Protein AF-A0A8T4R0P7-F1 (afdb_monomer_lite)

Secondary structure (DSSP, 8-state):
----TTSHHHHTT----------HHHHHHHHHHHHHHHHHHHHHHHHHHHHHHHHHHHHTT---HHHHHHHHHHHHHHHHHHHHHHHHHHHHHHHHHHHHHHHHHHHHHHHHHTT-HHHHHHHHT-GGGGT--

Structure (mmCIF, N/CA/C/O backbone):
data_AF-A0A8T4R0P7-F1
#
_entry.id   AF-A0A8T4R0P7-F1
#
loop_
_atom_site.group_PDB
_atom_site.id
_atom_site.type_symbol
_atom_site.label_atom_id
_atom_site.label_alt_id
_atom_site.label_comp_id
_atom_site.label_asym_id
_atom_site.label_entity_id
_atom_site.label_seq_id
_atom_site.pdbx_PDB_ins_code
_atom_site.Cartn_x
_atom_site.Cartn_y
_atom_site.Cartn_z
_atom_site.occupancy
_atom_site.B_iso_or_equiv
_atom_site.auth_seq_id
_atom_site.auth_comp_id
_atom_site.auth_asym_id
_atom_site.auth_atom_id
_atom_site.pdbx_PDB_model_num
ATOM 1 N N . MET A 1 1 ? -36.482 -41.667 -1.497 1.00 40.50 1 MET A N 1
ATOM 2 C CA . MET A 1 1 ? -35.237 -40.880 -1.612 1.00 40.50 1 MET A CA 1
ATOM 3 C C . MET A 1 1 ? -35.323 -39.763 -0.593 1.00 40.50 1 MET A C 1
ATOM 5 O O . MET A 1 1 ? -36.110 -38.849 -0.789 1.00 40.50 1 MET A O 1
ATOM 9 N N . ALA A 1 2 ? -34.635 -39.909 0.540 1.00 45.41 2 ALA A N 1
ATOM 10 C CA . ALA A 1 2 ? -34.577 -38.867 1.556 1.00 45.41 2 ALA A CA 1
ATOM 11 C C . ALA A 1 2 ? -33.688 -37.741 1.019 1.00 45.41 2 ALA A C 1
ATOM 13 O O . ALA A 1 2 ? -32.511 -37.965 0.733 1.00 45.41 2 ALA A O 1
ATOM 14 N N . VAL A 1 3 ? -34.277 -36.568 0.800 1.00 48.03 3 VAL A N 1
ATOM 15 C CA . VAL A 1 3 ? -33.518 -35.353 0.513 1.00 48.03 3 VAL A CA 1
ATOM 16 C C . VAL A 1 3 ? -32.740 -35.031 1.783 1.00 48.03 3 VAL A C 1
ATOM 18 O O . VAL A 1 3 ? -33.289 -35.025 2.879 1.00 48.03 3 VAL A O 1
ATOM 21 N N . ASN A 1 4 ? -31.432 -34.886 1.632 1.00 52.38 4 ASN A N 1
ATOM 22 C CA . ASN A 1 4 ? -30.498 -34.682 2.723 1.00 52.38 4 ASN A CA 1
ATOM 23 C C . ASN A 1 4 ? -30.753 -33.282 3.320 1.00 52.38 4 ASN A C 1
ATOM 25 O O . ASN A 1 4 ? -30.282 -32.284 2.775 1.00 52.38 4 ASN A O 1
ATOM 29 N N . ASP A 1 5 ? -31.504 -33.203 4.423 1.00 50.28 5 ASP A N 1
ATOM 30 C CA . ASP A 1 5 ? -31.886 -31.957 5.126 1.00 50.28 5 ASP A CA 1
ATOM 31 C C . ASP A 1 5 ? -30.688 -31.121 5.636 1.00 50.28 5 ASP A C 1
ATOM 33 O O . ASP A 1 5 ? -30.844 -30.033 6.191 1.00 50.28 5 ASP A O 1
ATOM 37 N N . TRP A 1 6 ? -29.462 -31.600 5.427 1.00 52.69 6 TRP A N 1
ATOM 38 C CA . TRP A 1 6 ? -28.226 -30.974 5.886 1.00 52.69 6 TRP A CA 1
ATOM 39 C C . TRP A 1 6 ? -27.746 -29.767 5.060 1.00 52.69 6 TRP A C 1
ATOM 41 O O . TRP A 1 6 ? -26.922 -29.005 5.559 1.00 52.69 6 TRP A O 1
ATOM 51 N N . CYS A 1 7 ? -28.263 -29.532 3.847 1.00 55.25 7 CYS A N 1
ATOM 52 C CA . CYS A 1 7 ? -27.768 -28.449 2.971 1.00 55.25 7 CYS A CA 1
ATOM 53 C C . CYS A 1 7 ? -28.677 -27.209 2.860 1.00 55.25 7 CYS A C 1
ATOM 55 O O . CYS A 1 7 ? -28.264 -26.211 2.271 1.00 55.25 7 CYS A O 1
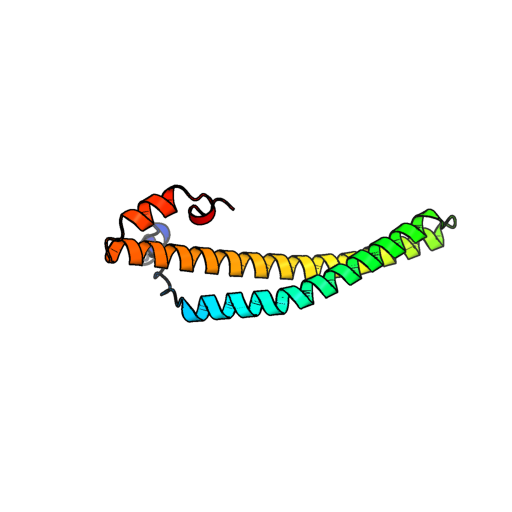ATOM 57 N N . LEU A 1 8 ? -29.885 -27.210 3.438 1.00 53.41 8 LEU A N 1
ATOM 58 C CA . LEU A 1 8 ? -30.793 -26.052 3.341 1.00 53.41 8 LEU A CA 1
ATOM 59 C C . LEU A 1 8 ? -30.310 -24.836 4.155 1.00 53.41 8 LEU A C 1
ATOM 61 O O . LEU A 1 8 ? -30.494 -23.691 3.745 1.00 53.41 8 LEU A O 1
ATOM 65 N N . TRP A 1 9 ? -29.635 -25.070 5.283 1.00 54.59 9 TRP A N 1
ATOM 66 C CA . TRP A 1 9 ? -29.152 -24.013 6.181 1.00 54.59 9 TRP A CA 1
ATOM 67 C C . TRP A 1 9 ? -27.960 -23.222 5.621 1.00 54.59 9 TRP A C 1
ATOM 69 O O . TRP A 1 9 ? -27.806 -22.040 5.934 1.00 54.59 9 TRP A O 1
ATOM 79 N N . GLU A 1 10 ? -27.128 -23.852 4.784 1.00 54.91 10 GLU A N 1
ATOM 80 C CA . GLU A 1 10 ? -26.004 -23.188 4.109 1.00 54.91 10 GLU A CA 1
ATOM 81 C C . GLU A 1 10 ? -26.486 -22.277 2.969 1.00 54.91 10 GLU A C 1
ATOM 83 O O . GLU A 1 10 ? -25.936 -21.191 2.793 1.00 54.91 10 GLU A O 1
ATOM 88 N N . TRP A 1 11 ? -27.553 -22.663 2.257 1.00 53.44 11 TRP A N 1
ATOM 89 C CA . TRP A 1 11 ? -28.147 -21.862 1.177 1.00 53.44 11 TRP A CA 1
ATOM 90 C C . TRP A 1 11 ? -28.919 -20.637 1.695 1.00 53.44 11 TRP A C 1
ATOM 92 O O . TRP A 1 11 ? -28.901 -19.578 1.076 1.00 53.44 11 TRP A O 1
ATOM 102 N N . LEU A 1 12 ? -29.533 -20.748 2.878 1.00 60.28 12 LEU A N 1
ATOM 103 C CA . LEU A 1 12 ? -30.264 -19.659 3.540 1.00 60.28 12 LEU A CA 1
ATOM 104 C C . LEU A 1 12 ? -29.360 -18.654 4.290 1.00 60.28 12 LEU A C 1
ATOM 106 O O . LEU A 1 12 ? -29.864 -17.787 5.000 1.00 60.28 12 LEU A O 1
ATOM 110 N N . GLY A 1 13 ? -28.030 -18.753 4.168 1.00 53.81 13 GLY A N 1
ATOM 111 C CA . GLY A 1 13 ? -27.101 -17.760 4.727 1.00 53.81 13 GLY A CA 1
ATOM 112 C C . GLY A 1 13 ? -26.990 -17.754 6.260 1.00 53.81 13 GLY A C 1
ATOM 113 O O . GLY A 1 13 ? -26.441 -16.815 6.833 1.00 53.81 13 GLY A O 1
ATOM 114 N N . PHE A 1 14 ? -27.464 -18.801 6.948 1.00 55.38 14 PHE A N 1
ATOM 115 C CA . PHE A 1 14 ? -27.479 -18.872 8.418 1.00 55.38 14 PHE A CA 1
ATOM 116 C C . PHE A 1 14 ? -26.138 -19.252 9.062 1.00 55.38 14 PHE A C 1
ATOM 118 O O . PHE A 1 14 ? -26.027 -19.254 10.292 1.00 55.38 14 PHE A O 1
ATOM 125 N N . ARG A 1 15 ? -25.078 -19.505 8.281 1.00 49.97 15 ARG A N 1
ATOM 126 C C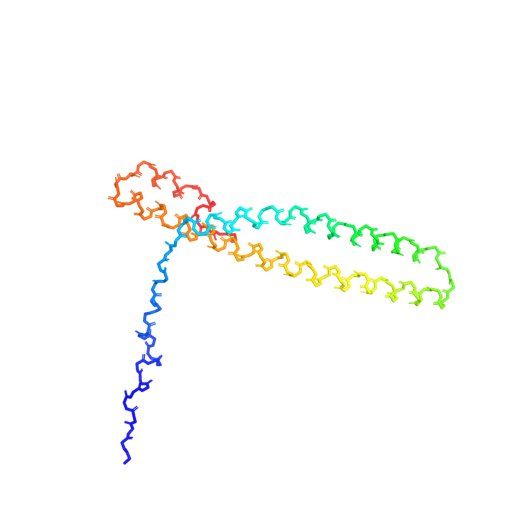A . ARG A 1 15 ? -23.717 -19.496 8.831 1.00 49.97 15 ARG A CA 1
ATOM 127 C C . ARG A 1 15 ? -23.338 -18.052 9.143 1.00 49.97 15 ARG A C 1
ATOM 129 O O . ARG A 1 15 ? -22.689 -17.382 8.345 1.00 49.97 15 ARG A O 1
ATOM 136 N N . LYS A 1 16 ? -23.704 -17.590 10.344 1.00 48.31 16 LYS A N 1
ATOM 137 C CA . LYS A 1 16 ? -23.026 -16.462 10.988 1.00 48.31 16 LYS A CA 1
ATOM 138 C C . LYS A 1 16 ? -21.534 -16.762 10.903 1.00 48.31 16 LYS A C 1
ATOM 140 O O . LYS A 1 16 ? -21.058 -17.684 11.569 1.00 48.31 16 LYS A O 1
ATOM 145 N N . LYS A 1 17 ? -20.816 -16.034 10.041 1.00 50.59 17 LYS A N 1
ATOM 146 C CA . LYS A 1 17 ? -19.353 -15.999 10.055 1.00 50.59 17 LYS A CA 1
ATOM 147 C C . LYS A 1 17 ? -18.992 -15.775 11.516 1.00 50.59 17 LYS A C 1
ATOM 149 O O . LYS A 1 17 ? -19.418 -14.776 12.093 1.00 50.59 17 LYS A O 1
ATOM 154 N N . LYS A 1 18 ? -18.338 -16.757 12.136 1.00 48.53 18 LYS A N 1
ATOM 155 C CA . LYS A 1 18 ? -17.844 -16.625 13.505 1.00 48.53 18 LYS A CA 1
ATOM 156 C C . LYS A 1 18 ? -17.023 -15.339 13.486 1.00 48.53 18 LYS A C 1
ATOM 158 O O . LYS A 1 18 ? -16.077 -15.273 12.705 1.00 48.53 18 LYS A O 1
ATOM 163 N N . GLU A 1 19 ? -17.465 -14.304 14.201 1.00 56.19 19 GLU A N 1
ATOM 164 C CA . GLU A 1 19 ? -16.710 -13.056 14.276 1.00 56.19 19 GLU A CA 1
ATOM 165 C C . GLU A 1 19 ? -15.319 -13.438 14.767 1.00 56.19 19 GLU A C 1
ATOM 167 O O . GLU A 1 19 ? -15.158 -13.945 15.880 1.00 56.19 19 GLU A O 1
ATOM 172 N N . GLU A 1 20 ? -14.330 -13.311 13.884 1.00 61.12 20 GLU A N 1
ATOM 173 C CA . GLU A 1 20 ? -12.939 -13.482 14.260 1.00 61.12 20 GLU A CA 1
ATOM 174 C C . GLU A 1 20 ? -12.679 -12.487 15.382 1.00 61.12 20 GLU A C 1
ATOM 176 O O . GLU A 1 20 ? -12.915 -11.285 15.229 1.00 61.12 20 GLU A O 1
ATOM 181 N N . LYS A 1 21 ? -12.269 -13.001 16.541 1.00 68.25 21 LYS A N 1
ATOM 182 C CA . LYS A 1 21 ? -11.958 -12.162 17.689 1.00 68.25 21 LYS A CA 1
ATOM 183 C C . LYS A 1 21 ? -10.796 -11.262 17.273 1.00 68.25 21 LYS A C 1
ATOM 185 O O . LYS A 1 21 ? -9.694 -11.758 17.056 1.00 68.25 21 LYS A O 1
ATOM 190 N N . VAL A 1 22 ? -11.070 -9.969 17.109 1.00 78.12 22 VAL A N 1
ATOM 191 C CA . VAL A 1 22 ? -10.057 -8.985 16.716 1.00 78.12 22 VAL A CA 1
ATOM 192 C C . VAL A 1 22 ? -9.016 -8.912 17.829 1.00 78.12 22 VAL A C 1
ATOM 194 O O . VAL A 1 22 ? -9.340 -8.559 18.962 1.00 78.12 22 VAL A O 1
ATOM 197 N N . ASP A 1 23 ? -7.775 -9.267 17.509 1.00 90.75 23 ASP A N 1
ATOM 198 C CA . ASP A 1 23 ? -6.625 -9.056 18.382 1.00 90.75 23 ASP A CA 1
ATOM 199 C C . ASP A 1 23 ? -5.937 -7.755 17.965 1.00 90.75 23 ASP A C 1
ATOM 201 O O . ASP A 1 23 ? -5.097 -7.722 17.063 1.00 90.75 23 ASP A O 1
ATOM 205 N N . VAL A 1 24 ? -6.326 -6.671 18.640 1.00 93.25 24 VAL A N 1
ATOM 206 C CA . VAL A 1 24 ? -5.832 -5.315 18.375 1.00 93.25 24 VAL A CA 1
ATOM 207 C C . VAL A 1 24 ? -4.306 -5.242 18.464 1.00 93.25 24 VAL A C 1
ATOM 209 O O . VAL A 1 24 ? -3.687 -4.554 17.657 1.00 93.25 24 VAL A O 1
ATOM 212 N N . LEU A 1 25 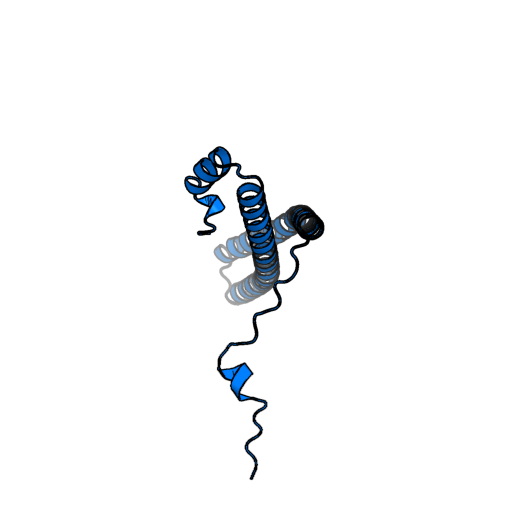? -3.672 -5.967 19.393 1.00 95.44 25 LEU A N 1
ATOM 213 C CA . LEU A 1 25 ? -2.213 -5.942 19.535 1.00 95.44 25 LEU A CA 1
ATOM 214 C C . LEU A 1 25 ? -1.522 -6.621 18.353 1.00 95.44 25 LEU A C 1
ATOM 216 O O . LEU A 1 25 ? -0.512 -6.117 17.857 1.00 95.44 25 LEU A O 1
ATOM 220 N N . THR A 1 26 ? -2.061 -7.750 17.895 1.00 95.19 26 THR A N 1
ATOM 221 C CA . THR A 1 26 ? -1.543 -8.446 16.713 1.00 95.19 26 THR A CA 1
ATOM 222 C C . THR A 1 26 ? -1.722 -7.601 15.452 1.00 95.19 26 THR A C 1
ATOM 224 O O . THR A 1 26 ? -0.780 -7.479 14.666 1.00 95.19 26 THR A O 1
ATOM 227 N N . ASP A 1 27 ? -2.875 -6.953 15.280 1.00 96.31 27 ASP A N 1
ATOM 228 C CA . ASP A 1 27 ? -3.125 -6.074 14.134 1.00 96.31 27 ASP A CA 1
ATOM 229 C C . ASP A 1 27 ? -2.238 -4.821 14.151 1.00 96.31 27 ASP A C 1
ATOM 231 O O . ASP A 1 27 ? -1.660 -4.477 13.120 1.00 96.31 27 ASP A O 1
ATOM 235 N N . LEU A 1 28 ? -2.033 -4.189 15.312 1.00 97.44 28 LEU A N 1
ATOM 236 C CA . LEU A 1 28 ? -1.099 -3.065 15.451 1.00 97.44 28 LEU A CA 1
ATOM 237 C C . LEU A 1 28 ? 0.338 -3.467 15.102 1.00 97.44 28 LEU A C 1
ATOM 239 O O . LEU A 1 28 ? 1.028 -2.731 14.398 1.00 97.44 28 LEU A O 1
ATOM 243 N N . ARG A 1 29 ? 0.799 -4.640 15.556 1.00 97.50 29 ARG A N 1
ATOM 244 C CA . ARG A 1 29 ? 2.137 -5.152 15.209 1.00 97.50 29 ARG A CA 1
ATOM 245 C C . ARG A 1 29 ? 2.284 -5.383 13.708 1.00 97.50 29 ARG A C 1
ATOM 247 O O . ARG A 1 29 ? 3.318 -5.023 13.154 1.00 97.50 29 ARG A O 1
ATOM 254 N N . ALA A 1 30 ? 1.263 -5.942 13.059 1.00 96.88 30 ALA A N 1
ATOM 255 C CA . ALA A 1 30 ? 1.270 -6.155 11.615 1.00 96.88 30 ALA A CA 1
ATOM 256 C C . ALA A 1 30 ? 1.328 -4.830 10.839 1.00 96.88 30 ALA A C 1
ATOM 258 O O . ALA A 1 30 ? 2.134 -4.710 9.921 1.00 96.88 30 ALA A O 1
ATOM 259 N N . ILE A 1 31 ? 0.560 -3.817 11.260 1.00 97.75 31 ILE A N 1
ATOM 260 C CA . ILE A 1 31 ? 0.601 -2.476 10.658 1.00 97.75 31 ILE A CA 1
ATOM 261 C C . ILE A 1 31 ? 1.992 -1.850 10.822 1.00 97.75 31 ILE A C 1
ATOM 263 O O . ILE A 1 31 ? 2.540 -1.315 9.863 1.00 97.75 31 ILE A O 1
ATOM 267 N N . ILE A 1 32 ? 2.593 -1.934 12.014 1.00 97.44 32 ILE A N 1
ATOM 268 C CA . ILE A 1 32 ? 3.946 -1.407 12.262 1.00 97.44 32 ILE A CA 1
ATOM 269 C C . ILE A 1 32 ? 4.977 -2.097 11.360 1.00 97.44 32 ILE A C 1
ATOM 271 O O . ILE A 1 32 ? 5.841 -1.429 10.792 1.00 97.44 32 ILE A O 1
ATOM 275 N N . GLU A 1 33 ? 4.894 -3.419 11.216 1.00 96.81 33 GLU A N 1
ATOM 276 C CA . GLU A 1 33 ? 5.814 -4.176 10.365 1.00 96.81 33 GLU A CA 1
ATOM 277 C C . GLU A 1 33 ? 5.617 -3.862 8.876 1.00 96.81 33 GLU A C 1
ATOM 279 O O . GLU A 1 33 ? 6.591 -3.666 8.145 1.00 96.81 33 GLU A O 1
ATOM 284 N N . PHE A 1 34 ? 4.368 -3.711 8.432 1.00 97.19 34 PHE A N 1
ATOM 285 C CA . PHE A 1 34 ? 4.058 -3.226 7.090 1.00 97.19 34 PHE A CA 1
ATOM 286 C C . PHE A 1 34 ? 4.668 -1.845 6.840 1.00 97.19 34 PHE A C 1
ATOM 288 O O . PHE A 1 34 ? 5.350 -1.657 5.843 1.00 97.19 34 PHE A O 1
ATOM 295 N N . LEU A 1 35 ? 4.511 -0.885 7.755 1.00 96.50 35 LEU A N 1
ATOM 296 C CA . LEU A 1 35 ? 5.070 0.460 7.574 1.00 96.50 35 LEU A CA 1
ATOM 297 C C . LEU A 1 35 ? 6.606 0.451 7.486 1.00 96.50 35 LEU A C 1
ATOM 299 O O . LEU A 1 35 ? 7.181 1.203 6.700 1.00 96.50 35 LEU A O 1
ATOM 303 N N . ARG A 1 36 ? 7.277 -0.427 8.244 1.00 95.19 36 ARG A N 1
ATOM 304 C CA . ARG A 1 36 ? 8.737 -0.613 8.158 1.00 95.19 36 ARG A CA 1
ATOM 305 C C . ARG A 1 36 ? 9.170 -1.199 6.819 1.00 95.19 36 ARG A C 1
ATOM 307 O O . ARG A 1 36 ? 10.156 -0.755 6.235 1.00 95.19 36 ARG A O 1
ATOM 314 N N . THR A 1 37 ? 8.452 -2.207 6.336 1.00 94.44 37 THR A N 1
ATOM 315 C CA . THR A 1 37 ? 8.771 -2.870 5.065 1.00 94.44 37 THR A CA 1
ATOM 316 C C . THR A 1 37 ? 8.400 -2.001 3.862 1.00 94.44 37 THR A C 1
ATOM 318 O O . THR A 1 37 ? 9.176 -1.933 2.910 1.00 94.44 37 THR A O 1
ATOM 321 N N . ALA A 1 38 ? 7.309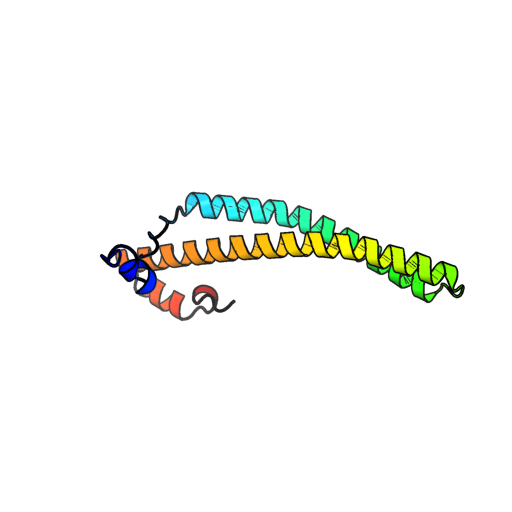 -1.238 3.942 1.00 95.19 38 ALA A N 1
ATOM 322 C CA . ALA A 1 38 ? 6.841 -0.300 2.924 1.00 95.19 38 ALA A CA 1
ATOM 323 C C . ALA A 1 38 ? 7.890 0.761 2.559 1.00 95.19 38 ALA A C 1
ATOM 325 O O . ALA A 1 38 ? 8.025 1.120 1.388 1.00 95.19 38 ALA A O 1
ATOM 326 N N . GLU A 1 39 ? 8.684 1.241 3.521 1.00 92.81 39 GLU A N 1
ATOM 327 C CA . GLU A 1 39 ? 9.783 2.171 3.231 1.00 92.81 39 GLU A CA 1
ATOM 328 C C . GLU A 1 39 ? 10.828 1.536 2.297 1.00 92.81 39 GLU A C 1
ATOM 330 O O . GLU A 1 39 ? 11.307 2.167 1.354 1.00 92.81 39 GLU A O 1
ATOM 335 N N . ARG A 1 40 ? 11.177 0.268 2.530 1.00 93.44 40 ARG A N 1
ATOM 336 C CA . ARG A 1 40 ? 12.122 -0.455 1.675 1.00 93.44 40 ARG A CA 1
ATOM 337 C C . ARG A 1 40 ? 11.509 -0.774 0.313 1.00 93.44 40 ARG A C 1
ATOM 339 O O . ARG A 1 40 ? 12.159 -0.544 -0.704 1.00 93.44 40 ARG A O 1
ATOM 346 N N . GLU A 1 41 ? 10.272 -1.264 0.281 1.00 93.25 41 GLU A N 1
ATOM 347 C CA . GLU A 1 41 ? 9.603 -1.621 -0.975 1.00 93.25 41 GLU A CA 1
ATOM 348 C C . GLU A 1 41 ? 9.367 -0.396 -1.867 1.00 93.25 41 GLU A C 1
ATOM 350 O O . GLU A 1 41 ? 9.627 -0.449 -3.067 1.00 93.25 41 GLU A O 1
ATOM 355 N N . SER A 1 42 ? 8.989 0.747 -1.288 1.00 94.88 42 SER A N 1
ATOM 356 C CA . SER A 1 42 ? 8.843 2.000 -2.040 1.00 94.88 42 SER A CA 1
ATOM 357 C C . SER A 1 42 ? 10.165 2.497 -2.634 1.00 94.88 42 SER A C 1
ATOM 359 O O . SER A 1 42 ? 10.177 2.975 -3.770 1.00 94.88 42 SER A O 1
ATOM 361 N N . LYS A 1 43 ? 11.297 2.340 -1.929 1.00 95.56 43 LYS A N 1
ATOM 362 C CA . LYS A 1 43 ? 12.631 2.635 -2.485 1.00 95.56 43 LYS A CA 1
ATOM 363 C C . LYS A 1 43 ? 12.958 1.726 -3.670 1.00 95.56 43 LYS A C 1
ATOM 365 O O . LYS A 1 43 ? 13.423 2.223 -4.692 1.00 95.56 43 LYS A O 1
ATOM 370 N N . ASN A 1 44 ? 12.682 0.427 -3.558 1.00 93.44 44 ASN A N 1
ATOM 371 C CA . ASN A 1 44 ? 12.919 -0.528 -4.643 1.00 93.44 44 ASN A CA 1
ATOM 372 C C . ASN A 1 44 ? 12.057 -0.216 -5.876 1.00 93.44 44 ASN A C 1
ATOM 374 O O . ASN A 1 44 ? 12.583 -0.141 -6.984 1.00 93.44 44 ASN A O 1
ATOM 378 N N . LEU A 1 45 ? 10.758 0.036 -5.680 1.00 96.25 45 LEU A N 1
ATOM 379 C CA . LEU A 1 45 ? 9.844 0.430 -6.756 1.00 96.25 45 LEU A CA 1
ATOM 380 C C . LEU A 1 45 ? 10.299 1.720 -7.438 1.00 96.25 45 LEU A C 1
ATOM 382 O O . LEU A 1 45 ? 10.323 1.802 -8.665 1.00 96.25 45 LEU A O 1
ATOM 386 N N . LYS A 1 46 ? 10.713 2.722 -6.653 1.00 96.81 46 LYS A N 1
ATOM 387 C CA . LYS A 1 46 ? 11.236 3.981 -7.188 1.00 96.81 46 LYS A CA 1
ATOM 388 C C . LYS A 1 46 ? 12.419 3.743 -8.130 1.00 96.81 46 LYS A C 1
ATOM 390 O O . LYS A 1 46 ? 12.416 4.301 -9.223 1.00 96.81 46 LYS A O 1
ATOM 395 N N . LEU A 1 47 ? 13.382 2.903 -7.744 1.00 96.12 47 LEU A N 1
ATOM 396 C CA . LEU A 1 47 ? 14.542 2.587 -8.586 1.00 96.12 47 LE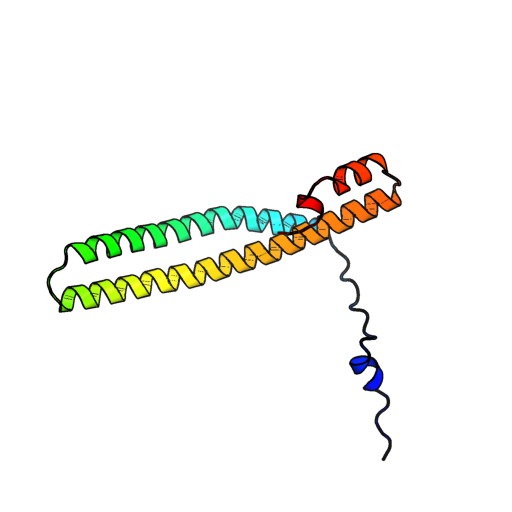U A CA 1
ATOM 397 C C . LEU A 1 47 ? 14.127 1.956 -9.923 1.00 96.12 47 LEU A C 1
ATOM 399 O O . LEU A 1 47 ? 14.650 2.344 -10.964 1.00 96.12 47 LEU A O 1
ATOM 403 N N . GLN A 1 48 ? 13.150 1.045 -9.920 1.00 95.00 48 GLN A N 1
ATOM 404 C CA . GLN A 1 48 ? 12.644 0.426 -11.152 1.00 95.00 48 GLN A CA 1
ATOM 405 C C . GLN A 1 48 ? 11.944 1.443 -12.066 1.00 95.00 48 GLN A C 1
ATOM 407 O O . GLN A 1 48 ? 12.160 1.445 -13.278 1.00 95.00 48 GLN A O 1
ATOM 412 N N . PHE A 1 49 ? 11.142 2.353 -11.505 1.00 97.12 49 PHE A N 1
ATOM 413 C CA . PHE A 1 49 ? 10.514 3.418 -12.292 1.00 97.12 49 PHE A CA 1
ATOM 414 C C . PHE A 1 49 ? 11.532 4.440 -12.821 1.00 97.12 49 PHE A C 1
ATOM 416 O O . PHE A 1 49 ? 11.368 4.947 -13.931 1.00 97.12 49 PHE A O 1
ATOM 423 N N . GLU A 1 50 ? 12.597 4.733 -12.072 1.00 97.69 50 GLU A N 1
ATOM 424 C CA . GLU A 1 50 ? 13.704 5.584 -12.527 1.00 97.69 50 GLU A CA 1
ATOM 425 C C . GLU A 1 50 ? 14.516 4.922 -13.652 1.00 97.69 50 GLU A C 1
ATOM 427 O O . GLU A 1 50 ? 14.880 5.587 -14.631 1.00 97.69 50 GLU A O 1
ATOM 432 N N . GLU A 1 51 ? 14.749 3.610 -13.567 1.00 96.12 51 GLU A N 1
ATOM 433 C CA . GLU A 1 51 ? 15.352 2.833 -14.652 1.00 96.12 51 GLU A CA 1
ATOM 434 C C . GLU A 1 51 ? 14.464 2.868 -15.903 1.00 96.12 51 GLU A C 1
ATOM 436 O O . GLU A 1 51 ? 14.933 3.229 -16.985 1.00 96.12 51 GLU A O 1
ATOM 441 N N . MET A 1 52 ? 13.165 2.596 -15.755 1.00 96.75 52 MET A N 1
ATOM 442 C CA . MET A 1 52 ? 12.202 2.664 -16.855 1.00 96.75 52 MET A CA 1
ATOM 443 C C . MET A 1 52 ? 12.176 4.055 -17.502 1.00 96.75 52 MET A C 1
ATOM 445 O O . MET A 1 52 ? 12.206 4.179 -18.727 1.00 96.75 52 MET A O 1
ATOM 449 N N . LEU A 1 53 ? 12.188 5.120 -16.696 1.00 97.12 53 LEU A N 1
ATOM 450 C CA . LEU A 1 53 ? 12.265 6.495 -17.186 1.00 97.12 53 LEU A CA 1
ATOM 451 C C . LEU A 1 53 ? 13.531 6.734 -18.020 1.00 97.12 53 LEU A C 1
ATOM 453 O O . LEU A 1 53 ? 13.480 7.438 -19.031 1.00 97.12 53 LEU A O 1
ATOM 457 N N . THR A 1 54 ? 14.659 6.163 -17.603 1.00 96.81 54 THR A N 1
ATOM 458 C CA . THR A 1 54 ? 15.936 6.273 -18.316 1.00 96.81 54 THR A CA 1
ATOM 459 C C . THR A 1 54 ? 15.874 5.553 -19.661 1.00 96.81 54 THR A C 1
ATOM 461 O O . THR A 1 54 ? 16.100 6.183 -20.695 1.00 96.81 54 THR A O 1
ATOM 464 N N . ILE A 1 55 ? 15.450 4.287 -19.676 1.00 96.31 55 ILE A N 1
ATOM 465 C CA . ILE A 1 55 ? 15.318 3.486 -20.906 1.00 96.31 55 ILE A CA 1
ATOM 466 C C . ILE A 1 55 ? 14.319 4.141 -21.872 1.00 96.31 55 ILE A C 1
ATOM 468 O O . ILE A 1 55 ? 14.546 4.205 -23.084 1.00 96.31 55 ILE A O 1
ATOM 472 N N . HIS A 1 56 ? 13.224 4.689 -21.345 1.00 95.50 56 HIS A N 1
ATOM 473 C CA . HIS A 1 56 ? 12.236 5.396 -22.146 1.00 95.50 56 HIS A CA 1
ATOM 474 C C . HIS A 1 56 ? 12.800 6.685 -22.764 1.00 95.50 56 HIS A C 1
ATOM 476 O O . HIS A 1 56 ? 12.491 7.004 -23.914 1.00 95.50 56 HIS A O 1
ATOM 482 N N . LYS A 1 57 ? 13.655 7.431 -22.053 1.00 96.62 57 LYS A N 1
ATOM 483 C CA . LYS A 1 57 ? 14.356 8.594 -22.626 1.00 96.62 57 LYS A CA 1
ATOM 484 C C . LYS A 1 57 ? 15.312 8.181 -23.745 1.00 96.62 57 LYS A C 1
ATOM 486 O O . LYS A 1 57 ? 15.311 8.835 -24.785 1.00 96.62 57 LYS A O 1
ATOM 491 N N . GLU A 1 58 ? 16.060 7.091 -23.573 1.00 93.94 58 GLU A N 1
ATOM 492 C CA . GLU A 1 58 ? 16.934 6.537 -24.619 1.00 93.94 58 GLU A CA 1
ATOM 493 C C . GLU A 1 58 ? 16.145 6.189 -25.888 1.00 93.94 58 GLU A C 1
ATOM 495 O O . GLU A 1 58 ? 16.585 6.481 -26.998 1.00 93.94 58 GLU A O 1
ATOM 500 N N . SER A 1 59 ? 14.925 5.661 -25.746 1.00 93.81 59 SER A N 1
ATOM 501 C CA . SER A 1 59 ? 14.070 5.317 -26.891 1.00 93.81 59 SER A CA 1
ATOM 502 C C . SER A 1 59 ? 13.804 6.494 -27.843 1.00 93.81 59 SER A C 1
ATOM 504 O O . SER A 1 59 ? 13.610 6.287 -29.042 1.00 93.81 59 SER A O 1
ATOM 506 N N . LYS A 1 60 ? 13.844 7.736 -27.334 1.00 93.94 60 LYS A N 1
ATOM 507 C CA . LYS A 1 60 ? 13.580 8.957 -28.112 1.00 93.94 60 LYS A CA 1
ATOM 508 C C . LYS A 1 60 ? 14.723 9.341 -29.048 1.00 93.94 60 LYS A C 1
ATOM 510 O O . LYS A 1 60 ? 14.481 10.060 -30.013 1.00 93.94 60 LYS A O 1
ATOM 515 N N . ILE A 1 61 ? 15.942 8.885 -28.764 1.00 95.56 61 ILE A N 1
ATOM 516 C CA . ILE A 1 61 ? 17.145 9.207 -29.546 1.00 95.56 61 ILE A CA 1
ATOM 517 C C . ILE A 1 61 ? 17.602 8.047 -30.439 1.00 95.56 61 ILE A C 1
ATOM 519 O O . ILE A 1 61 ? 18.466 8.222 -31.292 1.00 95.56 61 ILE A O 1
ATOM 523 N N . ILE A 1 62 ? 17.018 6.857 -30.277 1.00 93.62 62 ILE A N 1
ATOM 524 C CA . ILE A 1 62 ? 17.308 5.706 -31.132 1.00 93.62 62 ILE A CA 1
ATOM 525 C C . ILE A 1 62 ? 16.552 5.864 -32.454 1.00 93.62 62 ILE A C 1
ATOM 527 O O . ILE A 1 62 ? 15.323 5.919 -32.479 1.00 93.62 62 ILE A O 1
ATOM 531 N N . HIS A 1 63 ? 17.273 5.872 -33.574 1.00 92.25 63 HIS A N 1
ATOM 532 C CA . HIS A 1 63 ? 16.670 5.930 -34.911 1.00 92.25 63 HIS A CA 1
ATOM 533 C C . HIS A 1 63 ? 16.594 4.559 -35.594 1.00 92.25 63 HIS A C 1
ATOM 535 O O . HIS A 1 63 ? 15.684 4.315 -36.388 1.00 92.25 63 HIS A O 1
ATOM 541 N N . GLU A 1 64 ? 17.488 3.638 -35.238 1.00 95.94 64 GLU A N 1
ATOM 542 C CA . GLU A 1 64 ? 17.592 2.314 -35.847 1.00 95.94 64 GLU A CA 1
ATOM 543 C C . GLU A 1 64 ? 16.475 1.371 -35.378 1.00 95.94 64 GLU A C 1
ATOM 545 O O . GLU A 1 64 ? 16.258 1.172 -34.182 1.00 95.94 64 GLU A O 1
ATOM 550 N N . SER A 1 65 ? 15.773 0.746 -36.329 1.00 92.44 65 SER A N 1
ATOM 551 C CA . SER A 1 65 ? 14.585 -0.069 -36.036 1.00 92.44 65 SER A CA 1
ATOM 552 C C . SER A 1 65 ? 14.869 -1.247 -35.100 1.00 92.44 65 SER A C 1
ATOM 554 O O . SER A 1 65 ? 14.069 -1.527 -34.211 1.00 92.44 65 SER A O 1
ATOM 556 N N . HIS A 1 66 ? 15.992 -1.946 -35.280 1.00 93.62 66 HIS A N 1
ATOM 557 C CA . HIS A 1 66 ? 16.325 -3.107 -34.452 1.00 93.62 66 HIS A CA 1
ATOM 558 C C . HIS A 1 66 ? 16.665 -2.696 -33.006 1.00 93.62 66 HIS A C 1
ATOM 560 O O . HIS A 1 66 ? 16.224 -3.346 -32.059 1.00 93.62 66 HIS A O 1
ATOM 566 N N . LEU A 1 67 ? 17.355 -1.564 -32.824 1.00 94.44 67 LEU A N 1
ATOM 567 C CA . LEU A 1 67 ? 17.641 -0.998 -31.506 1.00 94.44 67 LEU A CA 1
ATOM 568 C C . LEU A 1 67 ? 16.368 -0.516 -30.798 1.00 94.44 67 LEU A C 1
ATOM 570 O O . LEU A 1 67 ? 16.241 -0.716 -29.593 1.00 94.44 67 LEU A O 1
ATOM 574 N N . LYS A 1 68 ? 15.392 0.046 -31.529 1.00 94.38 68 LYS A N 1
ATOM 575 C CA . LYS A 1 68 ? 14.081 0.406 -30.955 1.00 94.38 68 LYS A CA 1
ATOM 576 C C . LYS A 1 68 ? 13.349 -0.811 -30.400 1.00 94.38 68 LYS A C 1
ATOM 578 O O . LYS A 1 68 ? 12.808 -0.742 -29.302 1.00 94.38 68 LYS A O 1
ATOM 583 N N . VAL A 1 69 ? 13.349 -1.924 -31.138 1.00 95.75 69 VAL A N 1
ATOM 584 C CA . VAL A 1 69 ? 12.719 -3.176 -30.690 1.00 95.75 69 VAL A CA 1
ATOM 585 C C . VAL A 1 69 ? 13.407 -3.712 -29.435 1.00 95.75 69 VAL A C 1
ATOM 587 O O . VAL A 1 69 ? 12.724 -4.083 -28.483 1.00 95.75 69 VAL A O 1
ATOM 590 N N . ASN A 1 70 ? 14.740 -3.709 -29.394 1.00 95.88 70 ASN A N 1
ATOM 591 C CA . ASN A 1 70 ? 15.490 -4.154 -28.216 1.00 95.88 70 ASN A CA 1
ATOM 592 C C . ASN A 1 70 ? 15.238 -3.258 -26.996 1.00 95.88 70 ASN A C 1
ATOM 594 O O . ASN A 1 70 ? 15.013 -3.761 -25.898 1.00 95.88 70 ASN A O 1
ATOM 598 N N . ASN A 1 71 ? 15.217 -1.938 -27.187 1.00 97.00 71 ASN A N 1
ATOM 599 C CA . ASN A 1 71 ? 14.902 -0.991 -26.122 1.00 97.00 71 ASN A CA 1
ATOM 600 C C . ASN A 1 71 ? 13.463 -1.186 -25.603 1.00 97.00 71 ASN A C 1
ATOM 602 O O . ASN A 1 71 ? 13.263 -1.232 -24.393 1.00 97.00 71 ASN A O 1
ATOM 606 N N . LEU A 1 72 ? 12.480 -1.390 -26.490 1.00 96.56 72 LEU A N 1
ATOM 607 C CA . LEU A 1 72 ? 11.100 -1.690 -26.094 1.00 96.56 72 LEU A CA 1
ATOM 608 C C . LEU A 1 72 ? 11.001 -2.990 -25.283 1.00 96.56 72 LEU A C 1
ATOM 610 O O . LEU A 1 72 ? 10.286 -3.029 -24.288 1.00 96.56 72 LEU A O 1
ATOM 614 N N . ARG A 1 73 ? 11.731 -4.042 -25.670 1.00 97.19 73 ARG A N 1
ATOM 615 C CA . ARG A 1 73 ? 11.783 -5.289 -24.887 1.00 97.19 73 ARG A CA 1
ATOM 616 C C . ARG A 1 73 ? 12.298 -5.039 -23.473 1.00 97.19 73 ARG A C 1
ATOM 618 O O . ARG A 1 73 ? 11.667 -5.486 -22.524 1.00 97.19 73 ARG A O 1
ATOM 625 N N . LYS A 1 74 ? 13.377 -4.263 -23.340 1.00 96.56 74 LYS A N 1
ATOM 626 C CA . LYS A 1 74 ? 13.935 -3.888 -22.034 1.00 96.56 74 LYS A CA 1
ATOM 627 C C . LYS A 1 74 ? 12.948 -3.062 -21.200 1.00 96.56 74 LYS A C 1
ATOM 629 O O . LYS A 1 74 ? 12.823 -3.288 -20.004 1.00 96.56 74 LYS A O 1
ATOM 634 N N . GLN A 1 75 ? 12.225 -2.129 -21.828 1.00 97.19 75 GLN A N 1
ATOM 635 C CA . GLN A 1 75 ? 11.156 -1.373 -21.165 1.00 97.19 75 GLN A CA 1
ATOM 636 C C . GLN A 1 75 ? 10.078 -2.301 -20.598 1.00 97.19 75 GLN A C 1
ATOM 638 O O . GLN A 1 75 ? 9.701 -2.156 -19.441 1.00 97.19 75 GLN A O 1
ATOM 643 N N . ILE A 1 76 ? 9.602 -3.255 -21.404 1.00 97.62 76 ILE A N 1
ATOM 644 C CA . ILE A 1 76 ? 8.580 -4.220 -20.985 1.00 97.62 76 ILE A CA 1
ATOM 645 C C . ILE A 1 76 ? 9.085 -5.062 -19.812 1.00 97.62 76 ILE A C 1
ATOM 647 O O . ILE A 1 76 ? 8.374 -5.178 -18.826 1.00 97.62 76 ILE A O 1
ATOM 651 N N . GLU A 1 77 ? 10.306 -5.590 -19.883 1.00 96.75 77 GLU A N 1
ATOM 652 C CA . GLU A 1 77 ? 10.900 -6.416 -18.822 1.00 96.75 77 GLU A CA 1
ATOM 653 C C . GLU A 1 77 ? 11.021 -5.661 -17.488 1.00 96.75 77 GLU A C 1
ATOM 655 O O . GLU A 1 77 ? 10.572 -6.145 -16.450 1.00 96.75 77 GLU A O 1
ATOM 660 N N . VAL A 1 78 ? 11.560 -4.436 -17.506 1.00 96.00 78 VAL A N 1
ATOM 661 C CA . VAL A 1 78 ? 11.680 -3.612 -16.289 1.00 96.00 78 VAL A CA 1
ATOM 662 C C . VAL A 1 78 ? 10.303 -3.249 -15.732 1.00 96.00 78 VAL A C 1
ATOM 664 O O . VAL A 1 78 ? 10.099 -3.271 -14.516 1.00 96.00 78 VAL A O 1
ATOM 667 N N . PHE A 1 79 ? 9.351 -2.917 -16.606 1.00 97.06 79 PHE A N 1
ATOM 668 C CA . PHE A 1 79 ? 8.016 -2.515 -16.180 1.00 97.06 79 PHE A CA 1
ATOM 669 C C . PHE A 1 79 ? 7.191 -3.689 -15.645 1.00 97.06 79 PHE A C 1
ATOM 671 O O . PHE A 1 79 ? 6.465 -3.504 -14.677 1.00 97.06 79 PHE A O 1
ATOM 678 N N . ASP A 1 80 ? 7.340 -4.890 -16.204 1.00 97.38 80 ASP A N 1
ATOM 679 C CA . ASP A 1 80 ? 6.685 -6.110 -15.715 1.00 97.38 80 ASP A CA 1
ATOM 680 C C . ASP A 1 80 ? 7.092 -6.409 -14.263 1.00 97.38 80 ASP A C 1
ATOM 682 O O . ASP A 1 80 ? 6.246 -6.541 -13.378 1.00 97.38 80 ASP A O 1
ATOM 686 N N . HIS A 1 81 ? 8.395 -6.345 -13.971 1.00 94.38 81 HIS A N 1
ATOM 687 C CA . HIS A 1 81 ? 8.900 -6.477 -12.603 1.00 94.38 81 HIS A CA 1
ATOM 688 C C . HIS A 1 81 ? 8.443 -5.355 -11.662 1.00 94.38 81 HIS A C 1
ATOM 690 O O . HIS A 1 81 ? 8.293 -5.582 -10.457 1.00 94.38 81 HIS A O 1
ATOM 696 N N . ALA A 1 82 ? 8.265 -4.134 -12.172 1.00 95.81 82 ALA A N 1
ATOM 697 C CA . ALA A 1 82 ? 7.725 -3.031 -11.382 1.00 95.81 82 ALA A CA 1
ATOM 698 C C . ALA A 1 82 ? 6.237 -3.252 -11.066 1.00 95.81 82 ALA A C 1
ATOM 700 O O . ALA A 1 82 ? 5.815 -3.016 -9.935 1.00 95.81 82 ALA A O 1
ATOM 701 N N . LEU A 1 83 ? 5.456 -3.742 -12.035 1.00 96.88 83 LEU A N 1
ATOM 702 C CA . LEU A 1 83 ? 4.034 -4.044 -11.874 1.00 96.88 83 LEU A CA 1
ATOM 703 C C . LEU A 1 83 ? 3.801 -5.153 -10.850 1.00 96.88 83 LEU A C 1
ATOM 705 O O . LEU A 1 83 ? 2.992 -4.965 -9.945 1.00 96.88 83 LEU A O 1
ATOM 709 N N . GLU A 1 84 ? 4.538 -6.261 -10.942 1.00 95.75 84 GLU A N 1
ATOM 710 C CA . GLU A 1 84 ? 4.442 -7.372 -9.986 1.00 95.75 84 GLU A CA 1
ATOM 711 C C . GLU A 1 84 ? 4.681 -6.886 -8.546 1.00 95.75 84 GLU A C 1
ATOM 713 O O . GLU A 1 84 ? 3.886 -7.128 -7.635 1.00 95.75 84 GLU A O 1
ATOM 718 N N . ARG A 1 85 ? 5.749 -6.109 -8.333 1.00 94.88 85 ARG A N 1
ATOM 719 C CA . ARG A 1 85 ? 6.060 -5.547 -7.012 1.00 94.88 85 ARG A CA 1
ATOM 720 C C . ARG A 1 85 ? 5.026 -4.535 -6.544 1.00 94.88 85 ARG A C 1
ATOM 722 O O . ARG A 1 85 ? 4.692 -4.515 -5.359 1.00 94.88 85 ARG A O 1
ATOM 729 N N . TYR A 1 86 ? 4.521 -3.698 -7.446 1.00 97.06 86 TYR A N 1
ATOM 730 C CA . TYR A 1 86 ? 3.504 -2.709 -7.107 1.00 97.06 86 TYR A CA 1
ATOM 731 C C . TYR A 1 86 ? 2.197 -3.389 -6.692 1.00 97.06 86 TYR A C 1
ATOM 733 O O . TYR A 1 86 ? 1.588 -2.983 -5.707 1.00 97.06 86 TYR A O 1
ATOM 741 N N . GLN A 1 87 ? 1.817 -4.476 -7.369 1.00 96.88 87 GLN A N 1
ATOM 742 C CA . GLN A 1 87 ? 0.658 -5.291 -7.012 1.00 96.88 87 GLN A CA 1
ATOM 743 C C . GLN A 1 87 ? 0.788 -5.884 -5.602 1.00 96.88 87 GLN A C 1
ATOM 745 O O . GLN A 1 87 ? -0.170 -5.851 -4.825 1.00 96.88 87 GLN A O 1
ATOM 750 N N . HIS A 1 88 ? 1.964 -6.406 -5.240 1.00 94.69 88 HIS A N 1
ATOM 751 C CA . HIS A 1 88 ? 2.214 -6.887 -3.879 1.00 94.69 88 HIS A CA 1
ATOM 752 C C . HIS A 1 88 ? 2.126 -5.761 -2.847 1.00 94.69 88 HIS A C 1
ATOM 754 O O . HIS A 1 88 ? 1.445 -5.913 -1.834 1.00 94.69 88 HIS A O 1
ATOM 760 N N . PHE A 1 89 ? 2.744 -4.614 -3.133 1.00 96.19 89 PHE A N 1
ATOM 761 C CA . PHE A 1 89 ? 2.687 -3.442 -2.264 1.00 96.19 89 PHE A CA 1
ATOM 762 C C . PHE A 1 89 ? 1.247 -2.953 -2.038 1.00 96.19 89 PHE A C 1
ATOM 764 O O . PHE A 1 89 ? 0.855 -2.700 -0.900 1.00 96.19 89 PHE A O 1
ATOM 771 N N . GLU A 1 90 ? 0.444 -2.855 -3.101 1.00 96.50 90 GLU A N 1
ATOM 772 C CA . GLU A 1 90 ? -0.971 -2.477 -3.026 1.00 96.50 90 GLU A CA 1
ATOM 773 C C . GLU A 1 90 ? -1.780 -3.492 -2.211 1.00 96.50 90 GLU A C 1
ATOM 775 O O . GLU A 1 90 ? -2.569 -3.108 -1.346 1.00 96.50 90 GLU A O 1
ATOM 780 N N . THR A 1 91 ? -1.550 -4.787 -2.438 1.00 96.44 91 THR A N 1
ATOM 781 C CA . THR A 1 91 ? -2.232 -5.863 -1.706 1.00 96.44 91 THR A CA 1
ATOM 782 C C . THR A 1 91 ? -1.933 -5.786 -0.208 1.00 96.44 91 THR A C 1
ATOM 784 O O . THR A 1 91 ? -2.853 -5.832 0.612 1.00 96.44 91 THR A O 1
ATOM 787 N N . ASP A 1 92 ? -0.665 -5.607 0.164 1.00 95.56 92 ASP A N 1
ATOM 788 C CA . ASP A 1 92 ? -0.258 -5.466 1.562 1.00 95.56 92 ASP A CA 1
ATOM 789 C C . ASP A 1 92 ? -0.829 -4.189 2.190 1.00 95.56 92 ASP A C 1
ATOM 791 O O . ASP A 1 92 ? -1.318 -4.218 3.326 1.00 95.56 92 ASP A O 1
ATOM 795 N N . ALA A 1 93 ? -0.835 -3.079 1.448 1.00 96.62 93 ALA A N 1
ATOM 796 C CA . ALA A 1 93 ? -1.448 -1.831 1.887 1.00 96.62 93 ALA A CA 1
ATOM 797 C C . ALA A 1 93 ? -2.953 -2.000 2.140 1.00 96.62 93 ALA A C 1
ATOM 799 O O . ALA A 1 93 ? -3.450 -1.564 3.180 1.00 96.62 93 ALA A O 1
ATOM 800 N N . ALA A 1 94 ? -3.671 -2.693 1.252 1.00 96.00 94 ALA A N 1
ATOM 801 C CA . ALA A 1 94 ? -5.096 -2.971 1.403 1.00 96.00 94 ALA A CA 1
ATOM 802 C C . ALA A 1 94 ? -5.383 -3.852 2.632 1.00 96.00 94 ALA A C 1
ATOM 804 O O . ALA A 1 94 ? -6.257 -3.527 3.439 1.00 96.00 94 ALA A O 1
ATOM 805 N N . ILE A 1 95 ? -4.606 -4.924 2.836 1.00 95.56 95 ILE A N 1
ATOM 806 C CA . ILE A 1 95 ? -4.735 -5.804 4.011 1.00 95.56 95 ILE A CA 1
ATOM 807 C C . ILE A 1 95 ? -4.542 -5.011 5.310 1.00 95.56 95 ILE A C 1
ATOM 809 O O . ILE A 1 95 ? -5.316 -5.165 6.259 1.00 95.56 95 ILE A O 1
ATOM 813 N N . ASN A 1 96 ? -3.529 -4.147 5.370 1.00 96.25 96 ASN A N 1
ATOM 814 C CA . ASN A 1 96 ? -3.264 -3.332 6.557 1.00 96.25 96 ASN A CA 1
ATOM 815 C C . ASN A 1 96 ? -4.271 -2.183 6.723 1.00 96.25 96 ASN A C 1
ATOM 817 O O . ASN A 1 96 ? -4.608 -1.814 7.853 1.00 96.25 96 ASN A O 1
ATOM 821 N N . GLY A 1 97 ? -4.832 -1.680 5.623 1.00 95.62 97 GLY A N 1
ATOM 822 C CA . GLY A 1 97 ? -5.987 -0.790 5.635 1.00 95.62 97 GLY A CA 1
ATOM 823 C C . GLY A 1 97 ? -7.188 -1.439 6.325 1.00 95.62 97 GLY A C 1
ATOM 824 O O . GLY A 1 97 ? -7.762 -0.857 7.245 1.00 95.62 97 GLY A O 1
ATOM 825 N N . GLU A 1 98 ? -7.508 -2.690 5.986 1.00 94.75 98 GLU A N 1
ATOM 826 C CA . GLU A 1 98 ? -8.584 -3.443 6.641 1.00 94.75 98 GLU A CA 1
ATOM 827 C C . GLU A 1 98 ? -8.313 -3.701 8.130 1.00 94.75 98 GLU A C 1
ATOM 829 O O . GLU A 1 98 ? -9.221 -3.559 8.954 1.00 94.75 98 GLU A O 1
ATOM 834 N N . ARG A 1 99 ? -7.066 -4.007 8.519 1.00 95.12 99 ARG A N 1
ATOM 835 C CA . ARG A 1 99 ? -6.677 -4.101 9.943 1.00 95.12 99 ARG A CA 1
ATOM 836 C C . ARG A 1 99 ? -6.924 -2.785 10.681 1.00 95.12 99 ARG A C 1
ATOM 838 O O . ARG A 1 99 ? -7.503 -2.781 11.765 1.00 95.12 99 ARG A O 1
ATOM 845 N N . THR A 1 100 ? -6.571 -1.660 10.063 1.00 95.75 100 THR A N 1
ATOM 846 C CA . THR A 1 100 ? -6.807 -0.322 10.625 1.00 95.75 100 THR A CA 1
ATOM 847 C C . THR A 1 100 ? -8.303 -0.063 10.833 1.00 95.75 100 THR A C 1
ATOM 849 O O . THR A 1 100 ? -8.717 0.363 11.913 1.00 95.75 100 THR A O 1
ATOM 852 N N . LYS A 1 101 ? -9.140 -0.401 9.840 1.00 94.31 101 LYS A N 1
ATOM 853 C CA . LYS A 1 101 ? -10.606 -0.297 9.939 1.00 94.31 101 LYS A CA 1
ATOM 854 C C . LYS A 1 101 ? -11.166 -1.187 11.058 1.00 94.31 101 LYS A C 1
ATOM 856 O O . LYS A 1 101 ? -12.055 -0.757 11.794 1.00 94.31 101 LYS A O 1
ATOM 861 N N . LYS A 1 102 ? -10.650 -2.413 11.224 1.00 92.81 102 LYS A N 1
ATOM 862 C CA . LYS A 1 102 ? -11.042 -3.322 12.320 1.00 92.81 102 LYS A CA 1
ATOM 863 C C . LYS A 1 102 ? -10.730 -2.725 13.692 1.00 92.81 102 LYS A C 1
ATOM 865 O O . LYS A 1 102 ? -11.617 -2.706 14.541 1.00 92.81 102 LYS A O 1
ATOM 870 N N . ILE A 1 103 ? -9.522 -2.195 13.892 1.00 94.19 103 ILE A N 1
ATOM 871 C CA . ILE A 1 103 ? -9.128 -1.554 15.156 1.00 94.19 103 ILE A CA 1
ATOM 872 C C . ILE A 1 103 ? -10.039 -0.361 15.462 1.00 94.19 103 ILE A C 1
ATOM 874 O O . ILE A 1 103 ? -10.572 -0.262 16.564 1.00 94.19 103 ILE A O 1
ATOM 878 N N . ALA A 1 104 ? -10.285 0.514 14.484 1.00 94.31 104 ALA A N 1
ATOM 879 C CA . ALA A 1 104 ? -11.157 1.671 14.672 1.00 94.31 104 ALA A CA 1
ATOM 880 C C . ALA A 1 104 ? -12.585 1.270 15.094 1.00 94.31 104 ALA A C 1
ATOM 882 O O . ALA A 1 104 ? -13.157 1.885 15.993 1.00 94.31 104 ALA A O 1
ATOM 883 N N . LYS A 1 105 ? -13.141 0.196 14.515 1.00 92.81 105 LYS A N 1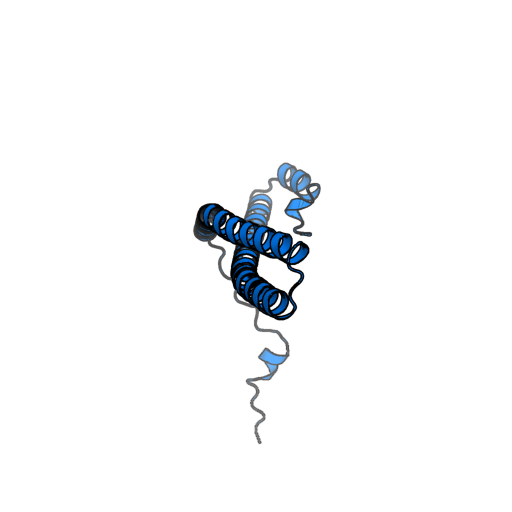
ATOM 884 C CA . LYS A 1 105 ? -14.442 -0.360 14.932 1.00 92.81 105 LYS A CA 1
ATOM 885 C C . LYS A 1 105 ? -14.425 -0.882 16.370 1.00 92.81 105 LYS A C 1
ATOM 887 O O . LYS A 1 105 ? -15.407 -0.690 17.083 1.00 92.81 105 LYS A O 1
ATOM 892 N N . VAL A 1 106 ? -13.335 -1.527 16.797 1.00 93.75 106 VAL A N 1
ATOM 893 C CA . VAL A 1 106 ? -13.172 -1.975 18.192 1.00 93.75 106 VAL A CA 1
ATOM 894 C C . VAL A 1 106 ? -13.175 -0.777 19.138 1.00 93.75 106 VAL A C 1
ATOM 896 O O . VAL A 1 106 ? -13.954 -0.774 20.084 1.00 93.75 106 VAL A O 1
ATOM 899 N N . LEU A 1 107 ? -12.409 0.273 18.833 1.00 94.06 107 LEU A N 1
ATOM 900 C CA . LEU A 1 107 ? -12.346 1.481 19.664 1.00 94.06 107 LEU A CA 1
ATOM 901 C C . LEU A 1 107 ? -13.697 2.199 19.771 1.00 94.06 107 LEU A C 1
ATOM 903 O O . LEU A 1 107 ? -14.068 2.648 20.852 1.00 94.06 107 LEU A O 1
ATOM 907 N N . ILE A 1 108 ? -14.459 2.286 18.673 1.00 93.62 108 ILE A N 1
ATOM 908 C CA . ILE A 1 108 ? -15.824 2.837 18.703 1.00 93.62 108 ILE A CA 1
ATOM 909 C C . ILE A 1 108 ? -16.708 2.013 19.647 1.00 93.62 108 ILE A C 1
ATOM 911 O O . ILE A 1 108 ? -17.395 2.579 20.493 1.00 93.62 108 ILE A O 1
ATOM 915 N N . LYS A 1 109 ? -16.659 0.681 19.540 1.00 93.25 109 LYS A N 1
ATOM 916 C CA . LYS A 1 109 ? -17.452 -0.223 20.382 1.00 93.25 109 LYS A CA 1
ATOM 917 C C . LYS A 1 109 ? -17.071 -0.122 21.862 1.00 93.25 109 LYS A C 1
ATOM 919 O O . LYS A 1 109 ? -17.951 -0.139 22.716 1.00 93.25 109 LYS A O 1
ATOM 924 N N . GLU A 1 110 ? -15.784 -0.005 22.173 1.00 93.50 110 GLU A N 1
ATOM 925 C CA . GLU A 1 110 ? -15.300 0.216 23.541 1.00 93.50 110 GLU A CA 1
ATOM 926 C C . GLU A 1 110 ? -15.778 1.573 24.082 1.00 93.50 110 GLU A C 1
ATOM 928 O O . GLU A 1 110 ? -16.304 1.644 25.189 1.00 93.50 110 GLU A O 1
ATOM 933 N N . ALA A 1 111 ? -15.709 2.641 23.281 1.00 94.62 111 ALA A N 1
ATOM 934 C CA . ALA A 1 111 ? -16.223 3.958 23.663 1.00 94.62 111 ALA A CA 1
ATOM 935 C C . ALA A 1 111 ? -17.746 3.959 23.908 1.00 94.62 111 ALA A C 1
ATOM 937 O O . ALA A 1 111 ? -18.223 4.634 24.823 1.00 94.62 111 ALA A O 1
ATOM 938 N N . GLU A 1 112 ? -18.516 3.191 23.128 1.00 94.31 112 GLU A N 1
ATOM 939 C CA . GLU A 1 112 ? -19.951 2.969 23.358 1.00 94.31 112 GLU A CA 1
ATOM 940 C C . GLU A 1 112 ? -20.213 2.238 24.682 1.00 94.31 112 GLU A C 1
ATOM 942 O O . GLU A 1 112 ? -21.097 2.642 25.442 1.00 94.31 112 GLU A O 1
ATOM 947 N N . GLN A 1 113 ? -19.432 1.196 24.985 1.00 96.00 113 GLN A N 1
ATOM 948 C CA . GLN A 1 113 ? -19.534 0.433 26.235 1.00 96.00 113 GLN A CA 1
ATOM 949 C C . GLN A 1 113 ? -19.201 1.291 27.463 1.00 96.00 113 GLN A C 1
ATOM 951 O O . GLN A 1 113 ? -19.928 1.246 28.457 1.00 96.00 113 GLN A O 1
ATOM 956 N N . GLU A 1 114 ? -18.172 2.131 27.356 1.00 96.81 114 GLU A N 1
ATOM 957 C CA . GLU A 1 114 ? -17.721 3.064 28.398 1.00 96.81 114 GLU A CA 1
ATOM 958 C C . GLU A 1 114 ? -18.494 4.399 28.405 1.00 96.81 114 GLU A C 1
ATOM 960 O O . GLU A 1 114 ? -18.147 5.328 29.141 1.00 96.81 114 GLU A O 1
ATOM 965 N N . LYS A 1 115 ? -19.554 4.517 27.590 1.00 95.88 115 LYS A N 1
ATOM 966 C CA . LYS A 1 115 ? -20.459 5.681 27.512 1.00 95.88 115 LYS A CA 1
ATOM 967 C C . LYS A 1 115 ? -19.750 7.021 27.246 1.00 95.88 115 LYS A C 1
ATOM 969 O O . LYS A 1 115 ? -20.197 8.068 27.718 1.00 95.88 115 LYS A O 1
ATOM 974 N N . GLN A 1 116 ? -18.687 7.014 26.443 1.00 95.94 116 GLN A N 1
ATOM 975 C CA . GLN A 1 116 ? -17.910 8.204 26.062 1.00 95.94 116 GLN A CA 1
ATOM 976 C C . GLN A 1 116 ? -18.603 9.001 24.941 1.00 95.94 116 GLN A C 1
ATOM 978 O O . GLN A 1 116 ? -18.170 9.033 23.787 1.00 95.94 116 GLN A O 1
ATOM 983 N N . THR A 1 117 ? -19.757 9.587 25.262 1.00 93.25 117 THR A N 1
ATOM 984 C CA . THR A 1 117 ? -20.650 10.241 24.284 1.00 93.25 117 THR A CA 1
ATOM 985 C C . THR A 1 117 ? -20.012 11.415 23.537 1.00 93.25 117 THR A C 1
ATOM 987 O O . THR A 1 117 ? -20.203 11.535 22.328 1.00 93.25 117 THR A O 1
ATOM 990 N N . ASP A 1 118 ? -19.196 12.220 24.211 1.00 93.94 118 ASP A N 1
ATOM 991 C CA . ASP A 1 118 ? -18.445 13.341 23.640 1.00 93.94 118 ASP A CA 1
ATOM 992 C C . ASP A 1 118 ? -17.439 12.878 22.571 1.00 93.94 118 ASP A C 1
ATOM 994 O O . ASP A 1 118 ? -17.363 13.449 21.476 1.00 93.94 118 ASP A O 1
ATOM 998 N N . LEU A 1 119 ? -16.714 11.788 22.843 1.00 92.44 119 LEU A N 1
ATOM 999 C CA . LEU A 1 119 ? -15.785 11.185 21.887 1.00 92.44 119 LEU A CA 1
ATOM 1000 C C . LEU A 1 119 ? -16.518 10.632 20.664 1.00 92.44 119 LEU A C 1
ATOM 1002 O O . LEU A 1 119 ? -16.067 10.839 19.535 1.00 92.44 119 LEU A O 1
ATOM 1006 N N . LEU A 1 120 ? -17.657 9.968 20.869 1.00 92.69 120 LEU A N 1
ATOM 1007 C CA . LEU A 1 120 ? -18.467 9.410 19.785 1.00 92.69 120 LEU A CA 1
ATOM 1008 C C . LEU A 1 120 ? -19.067 10.502 18.890 1.00 92.69 120 LEU A C 1
ATOM 1010 O O . LEU A 1 120 ? -19.085 10.354 17.667 1.00 92.69 120 LEU A O 1
ATOM 1014 N N . GLU A 1 121 ? -19.534 11.611 19.468 1.00 93.38 121 GLU A N 1
ATOM 1015 C CA . GLU A 1 121 ? -20.027 12.762 18.705 1.00 93.38 121 GLU A CA 1
ATOM 1016 C C . GLU A 1 121 ? -18.936 13.410 17.856 1.00 93.38 121 GLU A C 1
ATOM 1018 O O . GLU A 1 121 ? -19.198 13.807 16.717 1.00 93.38 121 GLU A O 1
ATOM 1023 N N . ARG A 1 122 ? -17.711 13.492 18.388 1.00 93.56 122 ARG A N 1
ATOM 1024 C CA . ARG A 1 122 ? -16.549 13.956 17.627 1.00 93.56 122 ARG A CA 1
ATOM 1025 C C . ARG A 1 122 ? -16.251 13.008 16.467 1.00 93.56 122 ARG A C 1
ATOM 1027 O O . ARG A 1 122 ? -16.203 13.453 15.328 1.00 93.56 122 ARG A O 1
ATOM 1034 N N . ILE A 1 123 ? -16.115 11.710 16.741 1.00 92.88 123 ILE A N 1
ATOM 1035 C CA . ILE A 1 123 ? -15.765 10.682 15.746 1.00 92.88 123 ILE A CA 1
ATOM 1036 C C . ILE A 1 123 ? -16.757 10.654 14.574 1.00 92.88 123 ILE A C 1
ATOM 1038 O O . ILE A 1 123 ? -16.344 10.556 13.423 1.00 92.88 123 ILE A O 1
ATOM 1042 N N . LYS A 1 124 ? -18.063 10.805 14.828 1.00 88.25 124 LYS A N 1
ATOM 1043 C CA . LYS A 1 124 ? -19.095 10.812 13.771 1.00 88.25 124 LYS A CA 1
ATOM 1044 C C . LYS A 1 124 ? -18.948 11.948 12.754 1.00 88.25 124 LYS A C 1
ATOM 1046 O O . LYS A 1 124 ? -19.467 11.829 11.647 1.00 88.25 124 LYS A O 1
ATOM 1051 N N . LYS A 1 125 ? -18.289 13.048 13.124 1.00 90.81 125 LYS A N 1
ATOM 1052 C CA . LYS A 1 125 ? -18.049 14.198 12.235 1.00 90.81 125 LYS A CA 1
ATOM 1053 C C . LYS A 1 125 ? -16.795 14.018 11.377 1.00 90.81 125 LYS A C 1
ATOM 1055 O O . LYS A 1 125 ? -16.598 14.768 10.426 1.00 90.81 125 LYS A O 1
ATOM 1060 N N . GLU A 1 126 ? -15.968 13.027 11.694 1.00 91.06 126 GLU A N 1
ATOM 1061 C CA . GLU A 1 126 ? -14.675 12.793 11.067 1.00 91.06 126 GLU A CA 1
ATOM 1062 C C . GLU A 1 126 ? -14.787 11.730 9.962 1.00 91.06 126 GLU A C 1
ATOM 1064 O O . GLU A 1 126 ? -14.982 10.541 10.221 1.00 91.06 126 GLU A O 1
ATOM 1069 N N . SER A 1 127 ? -14.624 12.138 8.700 1.00 87.62 127 SER A N 1
ATOM 1070 C CA . SER A 1 127 ? -14.825 11.259 7.534 1.00 87.62 127 SER A CA 1
ATOM 1071 C C . SER A 1 127 ? -13.915 10.023 7.528 1.00 87.62 127 SER A C 1
ATOM 1073 O O . SER A 1 127 ? -14.331 8.950 7.086 1.00 87.62 127 SER A O 1
ATOM 1075 N N . HIS A 1 128 ? -12.704 10.123 8.078 1.00 87.88 128 HIS A N 1
ATOM 1076 C CA . HIS A 1 128 ? -11.752 9.011 8.133 1.00 87.88 128 HIS A CA 1
ATOM 1077 C C . HIS A 1 128 ? -12.206 7.859 9.050 1.00 87.88 128 HIS A C 1
ATOM 1079 O O . HIS A 1 128 ? -11.805 6.716 8.824 1.00 87.88 128 HIS A O 1
ATOM 1085 N N . TRP A 1 129 ? -13.103 8.117 10.010 1.00 90.75 129 TRP A N 1
ATOM 1086 C CA . TRP A 1 129 ? -13.724 7.089 10.859 1.00 90.75 129 TRP A CA 1
ATOM 1087 C C . TRP A 1 129 ? -14.925 6.396 10.209 1.00 90.75 129 TRP A C 1
ATOM 1089 O O . TRP A 1 129 ? -15.375 5.360 10.693 1.00 90.75 129 TRP A O 1
ATOM 1099 N N . THR A 1 130 ? -15.433 6.940 9.100 1.00 82.69 130 THR A N 1
ATOM 1100 C CA . THR A 1 130 ? -16.542 6.343 8.333 1.00 82.69 130 THR A CA 1
ATOM 1101 C C . THR A 1 130 ? -16.074 5.364 7.254 1.00 82.69 130 THR A C 1
ATOM 1103 O O . THR A 1 130 ? -16.898 4.722 6.614 1.00 82.69 130 THR A O 1
ATOM 1106 N N . PHE A 1 131 ? -14.754 5.208 7.087 1.00 84.81 131 PHE A N 1
ATOM 1107 C CA . PHE A 1 131 ? -14.114 4.243 6.183 1.00 84.81 131 PHE A CA 1
ATOM 1108 C C . PHE A 1 131 ? -14.502 4.369 4.697 1.00 84.81 131 PHE A C 1
ATOM 1110 O O . PHE A 1 131 ? -14.438 3.382 3.969 1.00 84.81 131 PHE A O 1
ATOM 1117 N N . ASN A 1 132 ? -14.867 5.571 4.239 1.00 72.12 132 ASN A N 1
ATOM 1118 C CA . ASN A 1 132 ? -15.212 5.875 2.840 1.00 72.12 132 ASN A CA 1
ATOM 1119 C C . ASN A 1 132 ? -13.977 6.016 1.916 1.00 72.12 132 ASN A C 1
ATOM 1121 O O . ASN A 1 132 ? -13.963 6.868 1.029 1.00 72.12 132 ASN A O 1
ATOM 1125 N N . TRP A 1 133 ? -12.934 5.223 2.161 1.00 72.50 133 TRP A N 1
ATOM 1126 C CA . TRP A 1 133 ? -11.659 5.205 1.442 1.00 72.50 133 TRP A CA 1
ATOM 1127 C C . TRP A 1 133 ? -11.203 3.769 1.174 1.00 72.50 133 TRP A C 1
ATOM 1129 O O . TRP A 1 133 ? -11.604 2.845 1.935 1.00 72.50 133 TRP A O 1
#

Sequence (133 aa):
MAVNDWCLWEWLGFRKKKEEKVDVLTDLRAIIEFLRTAERESKNLKLQFEEMLTIHKESKIIHESHLKVNNLRKQIEVFDHALERYQHFETDAAINGERTKKIAKVLIKEAEQEKQTDLLERIKKESHWTFNW

Foldseek 3Di:
DDDDPVCPCVVVVVPPPPPDPQDLVVLVVLLVVLVVVLVVLVVVLVVLVVVLVVLVVVLVVDPDPVVNVVSVVVSCVSVVVSVVSVVVNVVSVVVSLVSVLVNLVVVLVVCVVVVVVVVNVVLVVDVVNVSPD

pLDDT: mean 87.7, std 15.67, range [40.5, 97.75]

Radius of gyration: 24.91 Å; chains: 1; bounding box: 53×55×64 Å